Protein AF-A0A8T5Y5E4-F1 (afdb_monomer_lite)

pLDDT: mean 84.58, std 13.18, range [39.91, 96.56]

Structure (mmCIF, N/CA/C/O backbone):
data_AF-A0A8T5Y5E4-F1
#
_entry.id   AF-A0A8T5Y5E4-F1
#
loop_
_atom_site.group_PDB
_atom_site.id
_atom_site.type_symbol
_atom_site.label_atom_id
_atom_site.label_alt_id
_atom_site.label_comp_id
_atom_site.label_asym_id
_atom_site.label_entity_id
_atom_site.label_seq_id
_atom_site.pdbx_PDB_ins_code
_atom_site.Cartn_x
_atom_site.Cartn_y
_atom_site.Cartn_z
_atom_site.occupancy
_atom_site.B_iso_or_equiv
_atom_site.auth_seq_id
_atom_site.auth_comp_id
_atom_site.auth_asym_id
_atom_site.auth_atom_id
_atom_site.pdbx_PDB_model_num
ATOM 1 N N . MET A 1 1 ? -34.741 17.606 30.969 1.00 39.91 1 MET A N 1
ATOM 2 C CA . MET A 1 1 ? -34.460 16.901 29.704 1.00 39.91 1 MET A CA 1
ATOM 3 C C . MET A 1 1 ? -32.983 17.088 29.435 1.00 39.91 1 MET A C 1
ATOM 5 O O . MET A 1 1 ? -32.595 18.115 28.894 1.00 39.91 1 MET A O 1
ATOM 9 N N . GLU A 1 2 ? -32.167 16.176 29.959 1.00 41.59 2 GLU A N 1
ATOM 10 C CA . GLU A 1 2 ? -30.738 16.120 29.655 1.00 41.59 2 GLU A CA 1
ATOM 11 C C . GLU A 1 2 ? -30.591 15.776 28.176 1.00 41.59 2 GLU A C 1
ATOM 13 O O . GLU A 1 2 ? -31.093 14.752 27.713 1.00 41.59 2 GLU A O 1
ATOM 18 N N . GLN A 1 3 ? -29.981 16.687 27.422 1.00 45.44 3 GLN A N 1
ATOM 19 C CA . GLN A 1 3 ? -29.565 16.404 26.060 1.00 45.44 3 GLN A CA 1
ATOM 20 C C . GLN A 1 3 ? -28.438 15.383 26.164 1.00 45.44 3 GLN A C 1
ATOM 22 O O . GLN A 1 3 ? -27.351 15.686 26.654 1.00 45.44 3 GLN A O 1
ATOM 27 N N . MET A 1 4 ? -28.745 14.150 25.774 1.00 41.50 4 MET A N 1
ATOM 28 C CA . MET A 1 4 ? -27.759 13.101 25.607 1.00 41.50 4 MET A CA 1
ATOM 29 C C . MET A 1 4 ? -26.872 13.538 24.444 1.00 41.50 4 MET A C 1
ATOM 31 O O . MET A 1 4 ? -27.268 13.465 23.285 1.00 41.50 4 MET A O 1
ATOM 35 N N . ASN A 1 5 ? -25.718 14.100 24.789 1.00 52.12 5 ASN A N 1
ATOM 36 C CA . ASN A 1 5 ? -24.675 14.498 23.861 1.00 52.12 5 ASN A CA 1
ATOM 37 C C . ASN A 1 5 ? -24.076 13.204 23.289 1.00 52.12 5 ASN A C 1
ATOM 39 O O . ASN A 1 5 ? -23.087 12.683 23.800 1.00 52.12 5 ASN A O 1
ATOM 43 N N . CYS A 1 6 ? -24.761 12.593 22.323 1.00 51.09 6 CYS A N 1
ATOM 44 C CA . CYS A 1 6 ? -24.244 11.433 21.616 1.00 51.09 6 CYS A CA 1
ATOM 45 C C . CYS A 1 6 ? -23.071 11.911 20.760 1.00 51.09 6 CYS A C 1
ATOM 47 O O . CYS A 1 6 ? -23.257 12.692 19.836 1.00 51.09 6 CYS A O 1
ATOM 49 N N . CYS A 1 7 ? -21.879 11.471 21.159 1.00 59.97 7 CYS A N 1
ATOM 50 C CA . CYS A 1 7 ? -20.565 11.767 20.609 1.00 59.97 7 CYS A CA 1
ATOM 51 C C . CYS A 1 7 ? -20.565 12.033 19.096 1.00 59.97 7 CYS A C 1
ATOM 53 O O . CYS A 1 7 ? -20.606 11.088 18.307 1.00 59.97 7 CYS A O 1
ATOM 55 N N . GLU A 1 8 ? -20.447 13.299 18.691 1.00 56.84 8 GLU A N 1
ATOM 56 C CA . GLU A 1 8 ? -19.968 13.596 17.343 1.00 56.84 8 GLU A CA 1
ATOM 57 C C . GLU A 1 8 ? -18.550 13.016 17.209 1.00 56.84 8 GLU A C 1
ATOM 59 O O . GLU A 1 8 ? -17.729 13.209 18.115 1.00 56.84 8 GLU A O 1
ATOM 64 N N . PRO A 1 9 ? -18.239 12.276 16.131 1.00 59.03 9 PRO A N 1
ATOM 65 C CA . PRO A 1 9 ? -16.888 11.793 15.907 1.00 59.03 9 PRO A CA 1
ATOM 66 C C . PRO A 1 9 ? -15.955 12.997 15.732 1.00 59.03 9 PRO A C 1
ATOM 68 O O . PRO A 1 9 ? -16.002 13.707 14.729 1.00 59.03 9 PRO A O 1
ATOM 71 N N . THR A 1 10 ? -15.105 13.247 16.728 1.00 64.50 10 THR A N 1
ATOM 72 C CA . THR A 1 10 ? -14.043 14.252 16.635 1.00 64.50 10 THR A CA 1
ATOM 73 C C . THR A 1 10 ? -13.092 13.887 15.499 1.00 64.50 10 THR A C 1
ATOM 75 O O . THR A 1 10 ? -12.705 12.718 15.403 1.00 64.50 10 THR A O 1
ATOM 78 N N . PRO A 1 11 ? -12.672 14.850 14.661 1.00 70.81 11 PRO A N 1
ATOM 79 C CA . PRO A 1 11 ? -11.731 14.555 13.599 1.00 70.81 11 PRO A CA 1
ATOM 80 C C . PRO A 1 11 ? -10.399 14.158 14.218 1.00 70.81 11 PRO A C 1
ATOM 82 O O . PRO A 1 11 ? -9.895 14.831 15.121 1.00 70.81 11 PRO A O 1
ATOM 85 N N . PHE A 1 12 ? -9.808 13.089 13.709 1.00 81.00 12 PHE A N 1
ATOM 86 C CA . PHE A 1 12 ? -8.446 12.725 14.056 1.00 81.00 12 PHE A CA 1
ATOM 87 C C . PHE A 1 12 ? -7.747 12.097 12.862 1.00 81.00 12 PHE A C 1
ATOM 89 O O . PHE A 1 12 ? -8.378 11.555 11.952 1.00 81.00 12 PHE A O 1
ATOM 96 N N . ILE A 1 13 ? -6.422 12.201 12.889 1.00 85.25 13 ILE A N 1
ATOM 97 C CA . ILE A 1 13 ? -5.526 11.611 11.907 1.00 85.25 13 ILE A CA 1
ATOM 98 C C . ILE A 1 13 ? -4.535 10.747 12.675 1.00 85.25 13 ILE A C 1
ATOM 100 O O . ILE A 1 13 ? -3.875 11.227 13.597 1.00 85.25 13 ILE A O 1
ATOM 104 N N . THR A 1 14 ? -4.416 9.487 12.277 1.00 88.38 14 THR A N 1
ATOM 105 C CA . THR A 1 14 ? -3.448 8.541 12.828 1.00 88.38 14 THR A CA 1
ATOM 106 C C . THR A 1 14 ? -2.513 8.097 11.719 1.00 88.38 14 THR A C 1
ATOM 108 O O . THR A 1 14 ? -2.953 7.681 10.650 1.00 88.38 14 THR A O 1
ATOM 111 N N . THR A 1 15 ? -1.211 8.168 11.972 1.00 89.56 15 THR A N 1
ATOM 112 C CA . THR A 1 15 ? -0.183 7.719 11.031 1.00 89.56 15 THR A CA 1
ATOM 113 C C . THR A 1 15 ? 0.538 6.507 11.588 1.00 89.56 15 THR A C 1
ATOM 115 O O . THR A 1 15 ? 1.011 6.550 12.722 1.00 89.56 15 THR A O 1
ATOM 118 N N . ASN A 1 16 ? 0.684 5.460 10.786 1.00 91.94 16 ASN A N 1
ATOM 119 C CA . ASN A 1 16 ? 1.404 4.251 11.159 1.00 91.94 16 ASN A CA 1
ATOM 120 C C . ASN A 1 16 ? 2.462 3.932 10.106 1.00 91.94 16 ASN A C 1
ATOM 122 O O . ASN A 1 16 ? 2.204 4.018 8.905 1.00 91.94 16 ASN A O 1
ATOM 126 N N . VAL A 1 17 ? 3.652 3.545 10.555 1.00 93.38 17 VAL A N 1
ATOM 127 C CA . VAL A 1 17 ? 4.762 3.187 9.667 1.00 93.38 17 VAL A CA 1
ATOM 128 C C . VAL A 1 17 ? 4.461 1.870 8.944 1.00 93.38 17 VAL A C 1
ATOM 130 O O . VAL A 1 17 ? 3.924 0.931 9.532 1.00 93.38 17 VAL A O 1
ATOM 133 N N . LEU A 1 18 ? 4.824 1.813 7.663 1.00 93.81 18 LEU A N 1
ATOM 134 C CA . LEU A 1 18 ? 4.952 0.586 6.888 1.00 93.81 18 LEU A CA 1
ATOM 135 C C . LEU A 1 18 ? 6.442 0.283 6.725 1.00 93.81 18 LEU A C 1
ATOM 137 O O . LEU A 1 18 ? 7.212 1.100 6.211 1.00 93.81 18 LEU A O 1
ATOM 141 N N . GLU A 1 19 ? 6.842 -0.894 7.173 1.00 94.94 19 GLU A N 1
ATOM 142 C CA . GLU A 1 19 ? 8.228 -1.331 7.175 1.00 94.94 19 GLU A CA 1
ATOM 143 C C . GLU A 1 19 ? 8.573 -2.069 5.876 1.00 94.94 19 GLU A C 1
ATOM 145 O O . GLU A 1 19 ? 7.746 -2.841 5.372 1.00 94.94 19 GLU A O 1
ATOM 150 N N . PRO A 1 20 ? 9.788 -1.869 5.334 1.00 94.62 20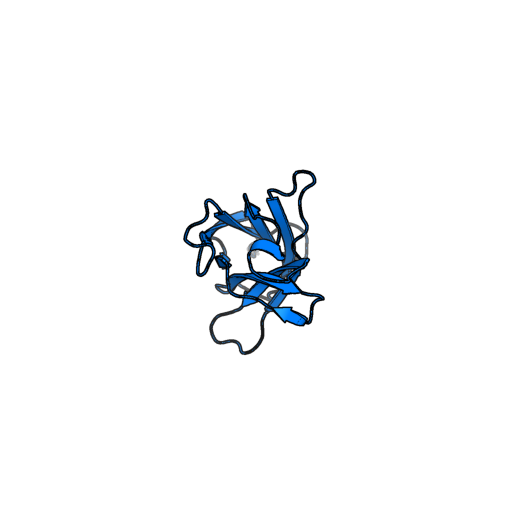 PRO A N 1
ATOM 151 C CA . PRO A 1 20 ? 10.277 -2.630 4.195 1.00 94.62 20 PRO A CA 1
ATOM 152 C C . PRO A 1 20 ? 10.461 -4.102 4.556 1.00 94.62 20 PRO A C 1
ATOM 154 O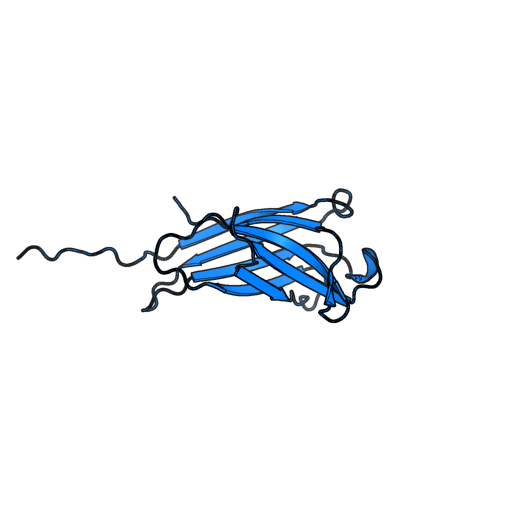 O . PRO A 1 20 ? 11.063 -4.445 5.574 1.00 94.62 20 PRO A O 1
ATOM 157 N N . VAL A 1 21 ? 9.979 -4.991 3.691 1.00 95.06 21 VAL A N 1
ATOM 158 C CA . VAL A 1 21 ? 10.049 -6.442 3.894 1.00 95.06 21 VAL A CA 1
ATOM 159 C C . VAL A 1 21 ? 10.394 -7.191 2.615 1.00 95.06 21 VAL A C 1
ATOM 161 O O . VAL A 1 21 ? 10.428 -6.631 1.519 1.00 95.06 21 VAL A O 1
ATOM 164 N N . GLY A 1 22 ? 10.706 -8.480 2.765 1.00 92.62 22 GLY A N 1
ATOM 165 C CA . GLY A 1 22 ? 11.022 -9.358 1.643 1.00 92.62 22 GLY A CA 1
ATOM 166 C C . GLY A 1 22 ? 12.185 -8.809 0.804 1.00 92.62 22 GLY A C 1
ATOM 167 O O . GLY A 1 22 ? 13.217 -8.445 1.379 1.00 92.62 22 GLY A O 1
ATOM 168 N N . PRO A 1 23 ? 12.049 -8.727 -0.534 1.00 92.06 23 PRO A N 1
ATOM 169 C CA . PRO A 1 23 ? 13.125 -8.248 -1.403 1.00 92.06 23 PRO A CA 1
ATOM 170 C C . PRO A 1 23 ? 13.451 -6.762 -1.202 1.00 92.06 23 PRO A C 1
ATOM 172 O O . PRO A 1 23 ? 14.533 -6.328 -1.582 1.00 92.06 23 PRO A O 1
ATOM 175 N N . ALA A 1 24 ? 12.559 -5.985 -0.583 1.00 91.19 24 ALA A N 1
ATOM 176 C CA . ALA A 1 24 ? 12.790 -4.572 -0.317 1.00 91.19 24 ALA A CA 1
ATOM 177 C C . ALA A 1 24 ? 13.475 -4.292 1.031 1.00 91.19 24 ALA A C 1
ATOM 179 O O . ALA A 1 24 ? 13.849 -3.155 1.293 1.00 91.19 24 ALA A O 1
ATOM 180 N N . SER A 1 25 ? 13.701 -5.313 1.866 1.00 90.69 25 SER A N 1
ATOM 181 C CA . SER A 1 25 ? 14.346 -5.172 3.188 1.00 90.69 25 SER A CA 1
ATOM 182 C C . SER A 1 25 ? 15.762 -4.577 3.152 1.00 90.69 25 SER A C 1
ATOM 184 O O . SER A 1 25 ? 16.245 -4.076 4.163 1.00 90.69 25 SER A O 1
ATOM 186 N N . GLN A 1 26 ? 16.435 -4.639 2.000 1.00 87.81 26 GLN A N 1
ATOM 187 C CA . GLN A 1 26 ? 17.779 -4.090 1.791 1.00 87.81 26 GLN A CA 1
ATOM 188 C C . GLN A 1 26 ? 17.770 -2.710 1.117 1.00 87.81 26 GLN A C 1
ATOM 190 O O . GLN A 1 26 ? 18.831 -2.119 0.921 1.00 87.81 26 GLN A O 1
ATOM 195 N N . LEU A 1 27 ? 16.596 -2.209 0.731 1.00 86.88 27 LEU A N 1
ATOM 196 C CA . LEU A 1 27 ? 16.440 -0.926 0.061 1.00 86.88 27 LEU A CA 1
ATOM 197 C C . LEU A 1 27 ? 16.149 0.181 1.077 1.00 86.88 27 LEU A C 1
ATOM 199 O O . LEU A 1 27 ? 15.547 -0.048 2.124 1.00 86.88 27 LEU A O 1
ATOM 203 N N . PHE A 1 28 ? 16.524 1.413 0.735 1.00 86.81 28 PHE A N 1
ATOM 204 C CA . PHE A 1 28 ? 16.192 2.606 1.516 1.00 86.81 28 PHE A CA 1
ATOM 205 C C . PHE A 1 28 ? 14.786 3.122 1.178 1.00 86.81 28 PHE A C 1
ATOM 207 O O . PHE A 1 28 ? 14.623 4.264 0.745 1.00 86.81 28 PHE A O 1
ATOM 214 N N . ILE A 1 29 ? 13.779 2.268 1.369 1.00 88.50 29 ILE A N 1
ATOM 215 C CA . ILE A 1 29 ? 12.367 2.610 1.173 1.00 88.50 29 ILE A CA 1
ATOM 216 C C . ILE A 1 29 ? 11.631 2.661 2.509 1.00 88.50 29 ILE A C 1
ATOM 218 O O . ILE A 1 29 ? 12.012 2.004 3.478 1.00 88.50 29 ILE A O 1
ATOM 222 N N . SER A 1 30 ? 10.546 3.423 2.558 1.00 87.06 30 SER A N 1
ATOM 223 C CA . SER A 1 30 ? 9.656 3.471 3.717 1.00 87.06 30 SER A CA 1
ATOM 224 C C . SER A 1 30 ? 8.222 3.652 3.249 1.00 87.06 30 SER A C 1
ATOM 226 O O . SER A 1 30 ? 7.989 4.150 2.152 1.00 87.06 30 SER A O 1
ATOM 228 N N . GLY A 1 31 ? 7.248 3.265 4.062 1.00 84.31 31 GLY A N 1
ATOM 229 C CA . GLY A 1 31 ? 5.867 3.637 3.819 1.00 84.31 31 GLY A CA 1
ATOM 230 C C . GLY A 1 31 ? 5.199 4.171 5.070 1.00 84.31 31 GLY A C 1
ATOM 231 O O . GLY A 1 31 ? 5.668 3.999 6.193 1.00 84.31 31 GLY A O 1
ATOM 232 N N . VAL A 1 32 ? 4.079 4.837 4.857 1.00 87.12 32 VAL A N 1
ATOM 233 C CA . VAL A 1 32 ? 3.213 5.370 5.894 1.00 87.12 32 VAL A CA 1
ATOM 234 C C . VAL A 1 32 ? 1.785 5.057 5.488 1.00 87.12 32 VAL A C 1
ATOM 236 O O . VAL A 1 32 ? 1.378 5.293 4.352 1.00 87.12 32 VAL A O 1
ATOM 239 N N . SER A 1 33 ? 1.014 4.535 6.430 1.00 83.12 33 SER A N 1
ATOM 240 C CA . SER A 1 33 ? -0.434 4.531 6.333 1.00 83.12 33 SER A CA 1
ATOM 241 C C . SER A 1 33 ? -1.010 5.652 7.178 1.00 83.12 33 SER A C 1
ATOM 243 O O . SER A 1 33 ? -0.558 5.915 8.290 1.00 83.12 33 SER A O 1
ATOM 245 N N . ILE A 1 34 ? -1.995 6.336 6.621 1.00 84.25 34 ILE A N 1
ATOM 246 C CA . ILE A 1 34 ? -2.671 7.476 7.216 1.00 84.25 34 ILE A CA 1
ATOM 247 C C . ILE A 1 34 ? -4.142 7.101 7.293 1.00 84.25 34 ILE A C 1
ATOM 249 O O . ILE A 1 34 ? -4.769 6.829 6.271 1.00 84.25 34 ILE A O 1
ATOM 253 N N . PHE A 1 35 ? -4.677 7.079 8.503 1.00 82.94 35 PHE A N 1
ATOM 254 C CA . PHE A 1 35 ? -6.096 6.924 8.764 1.00 82.94 35 PHE A CA 1
ATOM 255 C C . PHE A 1 35 ? -6.677 8.256 9.215 1.00 82.94 35 PHE A C 1
ATOM 257 O O . PHE A 1 35 ? -6.089 8.932 10.057 1.00 82.94 35 PHE A O 1
ATOM 264 N N . GLU A 1 36 ? -7.830 8.623 8.674 1.00 83.62 36 GLU A N 1
ATOM 265 C CA . GLU A 1 36 ? -8.507 9.876 8.983 1.00 83.62 36 GLU A CA 1
ATOM 266 C C . GLU A 1 36 ? -10.011 9.663 9.117 1.00 83.62 36 GLU A C 1
ATOM 268 O O . GLU A 1 36 ? -10.632 9.035 8.257 1.00 83.62 36 GLU A O 1
ATOM 273 N N . ILE A 1 37 ? -10.600 10.252 10.159 1.00 79.50 37 ILE A N 1
ATOM 274 C CA . ILE A 1 37 ? -12.051 10.419 10.281 1.00 79.50 37 ILE A CA 1
ATOM 275 C C . ILE A 1 37 ? -12.384 11.901 10.137 1.00 79.50 37 ILE A C 1
ATOM 277 O O . ILE A 1 37 ? -11.791 12.752 10.800 1.00 79.50 37 ILE A O 1
ATOM 281 N N . THR A 1 38 ? -13.343 12.205 9.265 1.00 70.62 38 THR A N 1
ATOM 282 C CA . THR A 1 38 ? -13.806 13.578 9.011 1.00 70.62 38 THR A CA 1
ATOM 283 C C . THR A 1 38 ? -15.108 13.890 9.752 1.00 70.62 38 THR A C 1
ATOM 285 O O . THR A 1 38 ? -15.895 12.992 10.042 1.00 70.62 38 THR A O 1
ATOM 288 N N . ILE A 1 39 ? -15.357 15.180 9.998 1.00 66.62 39 ILE A N 1
ATOM 289 C CA . ILE A 1 39 ? -16.573 15.707 10.654 1.00 66.62 39 ILE A CA 1
ATOM 290 C C . ILE A 1 39 ? -17.798 15.815 9.731 1.00 66.62 39 ILE A C 1
ATOM 292 O O . ILE A 1 39 ? -18.789 16.442 10.095 1.00 66.62 39 ILE A O 1
ATOM 296 N N . PHE A 1 40 ? -17.730 15.299 8.504 1.00 64.31 40 PHE A N 1
ATOM 297 C CA . PHE A 1 40 ? -18.891 15.324 7.615 1.00 64.31 40 PHE A CA 1
ATOM 298 C C . PHE A 1 40 ? -19.953 14.334 8.108 1.00 64.31 40 PHE A C 1
ATOM 300 O O . PHE A 1 40 ? -19.604 13.305 8.669 1.00 64.31 40 PHE A O 1
ATOM 307 N N . GLU A 1 41 ? -21.240 14.621 7.898 1.00 70.75 41 GLU A N 1
ATOM 308 C CA . GLU A 1 41 ? -22.322 13.656 8.135 1.00 70.75 41 GLU A CA 1
ATOM 309 C C . GLU A 1 41 ? -22.728 12.982 6.808 1.00 70.75 41 GLU A C 1
ATOM 311 O O . GLU A 1 41 ? -23.149 13.687 5.883 1.00 70.75 41 GLU A O 1
ATOM 316 N N . PRO A 1 42 ? -22.642 11.639 6.682 1.00 71.06 42 PRO A N 1
ATOM 317 C CA . PRO A 1 42 ? -22.084 10.687 7.650 1.00 71.06 42 PRO A CA 1
ATOM 318 C C . PRO A 1 42 ? -20.543 10.755 7.718 1.00 71.06 42 PRO A C 1
ATOM 320 O O . PRO A 1 42 ? -19.912 11.100 6.713 1.00 71.06 42 PRO A O 1
ATOM 323 N N . PRO A 1 43 ? -19.928 10.393 8.864 1.00 71.44 43 PRO A N 1
ATOM 324 C CA . PRO A 1 43 ? -18.478 10.459 9.041 1.00 71.44 43 PRO A CA 1
ATOM 325 C C . PRO A 1 43 ? -17.766 9.608 7.995 1.00 71.44 43 PRO A C 1
ATOM 327 O O . PRO A 1 43 ? -17.990 8.399 7.900 1.00 71.44 43 PRO A O 1
ATOM 330 N N . LEU A 1 44 ? -16.893 10.243 7.209 1.00 80.31 44 LEU A N 1
ATOM 331 C CA . LEU A 1 44 ? -16.069 9.545 6.225 1.00 80.31 44 LEU A CA 1
ATOM 332 C C . LEU A 1 44 ? -14.779 9.074 6.882 1.00 80.31 44 LEU A C 1
ATOM 334 O O . LEU A 1 44 ? -14.070 9.880 7.491 1.00 80.31 44 LEU A O 1
ATOM 338 N N . GLN A 1 45 ? -14.476 7.789 6.704 1.00 85.06 45 GLN A N 1
ATOM 339 C CA . GLN A 1 45 ? -13.228 7.173 7.134 1.00 85.06 45 GLN A CA 1
ATOM 340 C C . GLN A 1 45 ? -12.347 6.969 5.904 1.00 85.06 45 GLN A C 1
ATOM 342 O O . GLN A 1 45 ? -12.713 6.251 4.972 1.00 85.06 45 GLN A O 1
ATOM 347 N N . ARG A 1 46 ? -11.198 7.635 5.876 1.00 88.38 46 ARG A N 1
ATOM 348 C CA . ARG A 1 46 ? -10.258 7.608 4.758 1.00 88.38 46 ARG A CA 1
ATOM 349 C C . ARG A 1 46 ? -8.984 6.896 5.176 1.00 88.38 46 ARG A C 1
ATOM 351 O O . ARG A 1 46 ? -8.403 7.214 6.210 1.00 88.38 46 ARG A O 1
ATOM 358 N N . VAL A 1 47 ? -8.531 5.978 4.331 1.00 90.44 47 VAL A N 1
ATOM 359 C CA . VAL A 1 47 ? -7.191 5.399 4.416 1.00 90.44 47 VAL A CA 1
ATOM 360 C C . VAL A 1 47 ? -6.386 5.889 3.230 1.00 90.44 47 VAL A C 1
ATOM 362 O O . VAL A 1 47 ? -6.809 5.738 2.088 1.00 90.44 47 VAL A O 1
ATOM 365 N N . THR A 1 48 ? -5.217 6.449 3.506 1.00 92.56 48 THR A N 1
ATOM 366 C CA . THR A 1 48 ? -4.219 6.809 2.503 1.00 92.56 48 THR A CA 1
ATOM 367 C C . THR A 1 48 ? -2.948 6.037 2.792 1.00 92.56 48 THR A C 1
ATOM 369 O O . THR A 1 48 ? -2.458 6.031 3.919 1.00 92.56 48 THR A O 1
ATOM 372 N N . LEU A 1 49 ? -2.401 5.390 1.775 1.00 94.25 49 LEU A N 1
ATOM 373 C CA . LEU A 1 49 ? -1.113 4.721 1.841 1.00 94.25 49 LEU A CA 1
ATOM 374 C C . LEU A 1 49 ? -0.131 5.510 0.991 1.00 94.25 49 LEU A C 1
ATOM 376 O O . LEU A 1 49 ? -0.427 5.846 -0.154 1.00 94.25 49 LEU A O 1
ATOM 380 N N . VAL A 1 50 ? 1.021 5.812 1.574 1.00 93.62 50 VAL A N 1
ATOM 381 C CA . VAL A 1 50 ? 2.116 6.526 0.927 1.00 93.62 50 VAL A CA 1
ATOM 382 C C . VAL A 1 50 ? 3.359 5.671 1.056 1.00 93.62 50 VAL A C 1
ATOM 384 O O . VAL A 1 50 ? 3.696 5.219 2.146 1.00 93.62 50 VAL A O 1
ATOM 387 N N . ALA A 1 51 ? 4.058 5.462 -0.043 1.00 93.19 51 ALA A N 1
ATOM 388 C CA . ALA A 1 51 ? 5.330 4.775 -0.074 1.00 93.19 51 ALA A CA 1
ATOM 389 C C . ALA A 1 51 ? 6.384 5.686 -0.694 1.00 93.19 51 ALA A C 1
ATOM 391 O O . ALA A 1 51 ? 6.142 6.343 -1.700 1.00 93.19 51 ALA A O 1
ATOM 392 N N . ILE A 1 52 ? 7.530 5.768 -0.034 1.00 92.50 52 ILE A N 1
ATOM 393 C CA . ILE A 1 52 ? 8.567 6.772 -0.236 1.00 92.50 52 ILE A CA 1
ATOM 394 C C . ILE A 1 52 ? 9.839 6.065 -0.689 1.00 92.50 52 ILE A C 1
ATOM 396 O O . ILE A 1 52 ? 10.223 5.032 -0.131 1.00 92.50 52 ILE A O 1
ATOM 400 N N . ASN A 1 53 ? 10.500 6.671 -1.670 1.00 91.75 53 ASN A N 1
ATOM 401 C CA . ASN A 1 53 ? 11.656 6.154 -2.392 1.00 91.75 53 ASN A CA 1
ATOM 402 C C . ASN A 1 53 ? 11.403 4.786 -3.038 1.00 91.75 53 ASN A C 1
ATOM 404 O O . ASN A 1 53 ? 12.331 3.987 -3.156 1.00 91.75 53 ASN A O 1
ATOM 408 N N . LEU A 1 54 ? 10.163 4.488 -3.434 1.00 91.06 54 LEU A N 1
ATOM 409 C CA . LEU A 1 54 ? 9.898 3.260 -4.178 1.00 91.06 54 LEU A CA 1
ATOM 410 C C . LEU A 1 54 ? 10.592 3.346 -5.544 1.00 91.06 54 LEU A C 1
ATOM 412 O O . LEU A 1 54 ? 10.381 4.330 -6.249 1.00 91.06 54 LEU A O 1
ATOM 416 N N . PRO A 1 55 ? 11.409 2.348 -5.923 1.00 91.12 55 PRO A N 1
ATOM 417 C CA . PRO A 1 55 ? 11.941 2.275 -7.276 1.00 91.12 55 PRO A CA 1
ATOM 418 C C . PRO A 1 55 ? 10.820 1.927 -8.263 1.00 91.12 55 PRO A C 1
ATOM 420 O O . PRO A 1 55 ? 9.701 1.597 -7.856 1.00 91.12 55 PRO A O 1
ATOM 423 N N . ASP A 1 56 ? 11.136 1.910 -9.554 1.00 91.56 56 ASP A N 1
ATOM 424 C CA . ASP A 1 56 ? 10.212 1.401 -10.564 1.00 91.56 56 ASP A CA 1
ATOM 425 C C . ASP A 1 56 ? 9.769 -0.043 -10.246 1.00 91.56 56 ASP A C 1
ATOM 427 O O . ASP A 1 56 ? 10.590 -0.855 -9.794 1.00 91.56 56 ASP A O 1
ATOM 431 N N . PRO A 1 57 ? 8.483 -0.399 -10.464 1.00 92.56 57 PRO A N 1
ATOM 432 C CA . PRO A 1 57 ? 7.960 -1.741 -10.187 1.00 92.56 57 PRO A CA 1
ATOM 433 C C . PRO A 1 57 ? 8.755 -2.870 -10.852 1.00 92.56 57 PRO A C 1
ATOM 435 O O . PRO A 1 57 ? 8.835 -3.979 -10.308 1.00 92.56 57 PRO A O 1
ATOM 438 N N . ASP A 1 58 ? 9.377 -2.583 -11.998 1.00 93.12 58 ASP A N 1
ATOM 439 C CA . ASP A 1 58 ? 10.169 -3.539 -12.765 1.00 93.12 58 ASP A CA 1
ATOM 440 C C . ASP A 1 58 ? 11.436 -4.030 -12.023 1.00 93.12 58 ASP A C 1
ATOM 442 O O . ASP A 1 58 ? 11.953 -5.124 -12.277 1.00 93.12 58 ASP A O 1
ATOM 446 N N . THR A 1 59 ? 11.878 -3.276 -11.010 1.00 92.25 59 THR A N 1
ATOM 447 C CA . THR A 1 59 ? 12.979 -3.631 -10.104 1.00 92.25 59 THR A CA 1
ATOM 448 C C . THR A 1 59 ? 12.701 -4.938 -9.359 1.00 92.25 59 THR A C 1
ATOM 450 O O . THR A 1 59 ? 13.624 -5.679 -9.012 1.00 92.25 59 THR A O 1
ATOM 453 N N . PHE A 1 60 ? 11.426 -5.258 -9.121 1.00 92.19 60 PHE A N 1
ATOM 454 C CA . PHE A 1 60 ? 11.012 -6.447 -8.375 1.00 92.19 60 PHE A CA 1
ATOM 455 C C . PHE A 1 60 ? 10.603 -7.629 -9.266 1.00 92.19 60 PHE A C 1
ATOM 457 O O . PHE A 1 60 ? 10.204 -8.678 -8.753 1.00 92.19 60 PHE A O 1
ATOM 464 N N . GLY A 1 61 ? 10.697 -7.492 -10.588 1.00 91.81 61 GLY A N 1
ATOM 465 C CA . GLY A 1 61 ? 10.227 -8.470 -11.570 1.00 91.81 61 GLY A CA 1
ATOM 466 C C . GLY A 1 61 ? 9.521 -7.773 -12.732 1.00 91.81 61 GLY A C 1
ATOM 467 O O . GLY A 1 61 ? 9.530 -6.562 -12.793 1.00 91.81 61 GLY A O 1
ATOM 468 N N . PRO A 1 62 ? 8.879 -8.483 -13.669 1.00 94.50 62 PRO A N 1
ATOM 469 C CA . PRO A 1 62 ? 8.196 -7.847 -14.797 1.00 94.50 62 PRO A CA 1
ATOM 470 C C . PRO A 1 62 ? 6.849 -7.255 -14.348 1.00 94.50 62 PRO A C 1
ATOM 472 O O . PRO A 1 62 ? 5.802 -7.793 -14.695 1.00 94.50 62 PRO A O 1
ATOM 475 N N . PHE A 1 63 ? 6.876 -6.218 -13.516 1.00 96.19 63 PHE A N 1
ATOM 476 C CA . PHE A 1 63 ? 5.710 -5.524 -12.969 1.00 96.19 63 PHE A CA 1
ATOM 477 C C . PHE A 1 63 ? 5.631 -4.100 -13.525 1.00 96.19 63 PHE A C 1
ATOM 479 O O . PHE A 1 63 ? 6.648 -3.543 -13.927 1.00 96.19 63 PHE A O 1
ATOM 486 N N . ASP A 1 64 ? 4.427 -3.531 -13.565 1.00 93.94 64 ASP A N 1
ATOM 487 C CA . ASP A 1 64 ? 4.150 -2.215 -14.159 1.00 93.94 64 ASP A CA 1
ATOM 488 C C . ASP A 1 64 ? 3.535 -1.210 -13.177 1.00 93.94 64 ASP A C 1
ATOM 490 O O . ASP A 1 64 ? 3.504 -0.016 -13.464 1.00 93.94 64 ASP A O 1
ATOM 494 N N . GLN A 1 65 ? 3.082 -1.663 -12.007 1.00 94.38 65 GLN A N 1
ATOM 495 C CA . GLN A 1 65 ? 2.487 -0.797 -10.993 1.00 94.38 65 GLN A CA 1
ATOM 496 C C . GLN A 1 65 ? 2.665 -1.353 -9.579 1.00 94.38 65 GLN A C 1
ATOM 498 O O . GLN A 1 65 ? 3.080 -2.499 -9.387 1.00 94.38 65 GLN A O 1
ATOM 503 N N . TYR A 1 66 ? 2.289 -0.557 -8.580 1.00 95.69 66 TYR A N 1
ATOM 504 C CA . TYR A 1 66 ? 2.130 -1.015 -7.204 1.00 95.69 66 TYR A CA 1
ATOM 505 C C . TYR A 1 66 ? 0.657 -1.062 -6.816 1.00 95.69 66 TYR A C 1
ATOM 507 O O . TYR A 1 66 ? -0.125 -0.172 -7.146 1.00 95.69 66 TYR A O 1
ATOM 515 N N . VAL A 1 67 ? 0.296 -2.095 -6.063 1.00 96.25 67 VAL A N 1
ATOM 516 C CA . VAL A 1 67 ? -1.015 -2.243 -5.443 1.00 96.25 67 VAL A CA 1
ATOM 517 C C . VAL A 1 67 ? -0.837 -2.388 -3.944 1.00 96.25 67 VAL A C 1
ATOM 519 O O . VAL A 1 67 ? 0.077 -3.067 -3.465 1.00 96.25 67 VAL A O 1
ATOM 522 N N . ALA A 1 68 ? -1.718 -1.743 -3.199 1.00 95.75 68 ALA A N 1
ATOM 523 C CA . ALA A 1 68 ? -1.841 -1.939 -1.779 1.00 95.75 68 ALA A CA 1
ATOM 524 C C . ALA A 1 68 ? -3.099 -2.737 -1.451 1.00 95.75 68 ALA A C 1
ATOM 526 O O . ALA A 1 68 ? -4.166 -2.474 -1.994 1.00 95.75 68 ALA A O 1
ATOM 527 N N . THR A 1 69 ? -2.975 -3.693 -0.543 1.00 94.75 69 THR A N 1
ATOM 528 C CA . THR A 1 69 ? -4.081 -4.518 -0.065 1.00 94.75 69 THR A CA 1
ATOM 529 C C . THR A 1 69 ? -4.329 -4.209 1.404 1.00 94.75 69 THR A C 1
ATOM 531 O O . THR A 1 69 ? -3.387 -4.185 2.203 1.00 94.75 69 THR A O 1
ATOM 534 N N . LEU A 1 70 ? -5.594 -3.985 1.751 1.00 93.12 70 LEU A N 1
ATOM 535 C CA . LEU A 1 70 ? -6.057 -3.809 3.122 1.00 93.12 70 LEU A CA 1
ATOM 536 C C . LEU A 1 70 ? -6.773 -5.079 3.583 1.00 93.12 70 LEU A C 1
ATOM 538 O O . LEU A 1 70 ? -7.759 -5.489 2.978 1.00 93.12 70 LEU A O 1
ATOM 542 N N . GLU A 1 71 ? -6.294 -5.708 4.652 1.00 92.06 71 GLU A N 1
ATOM 543 C CA . GLU A 1 71 ? -6.796 -7.004 5.125 1.00 92.06 71 GLU A CA 1
ATOM 544 C C . GLU A 1 71 ? -7.133 -6.947 6.618 1.00 92.06 71 GLU A C 1
ATOM 546 O O . GLU A 1 71 ? -6.289 -6.583 7.438 1.00 92.06 71 GLU A O 1
ATOM 551 N N . ILE A 1 72 ? -8.348 -7.351 6.998 1.00 88.44 72 ILE A N 1
ATOM 552 C CA . ILE A 1 72 ? -8.696 -7.547 8.411 1.00 88.44 72 ILE A CA 1
ATOM 553 C C . ILE A 1 72 ? -8.183 -8.930 8.839 1.00 88.44 72 ILE A C 1
ATOM 555 O O . ILE A 1 72 ? -8.528 -9.929 8.202 1.00 88.44 72 ILE A O 1
ATOM 559 N N . PRO A 1 73 ? -7.364 -9.034 9.904 1.00 84.69 73 PRO A N 1
ATOM 560 C CA . PRO A 1 73 ? -6.881 -10.319 10.392 1.00 84.69 73 PRO A CA 1
ATOM 561 C C . PRO A 1 73 ? -8.029 -11.296 10.676 1.00 84.69 73 PRO A C 1
ATOM 563 O O . PRO A 1 73 ? -8.906 -11.015 11.488 1.00 84.69 73 PRO A O 1
ATOM 566 N N . GLY A 1 74 ? -7.986 -12.470 10.045 1.00 82.06 74 GLY A N 1
ATOM 567 C CA . GLY A 1 74 ? -8.997 -13.519 10.219 1.00 82.06 74 GLY A CA 1
ATOM 568 C C . GLY A 1 74 ? -10.151 -13.474 9.215 1.00 82.06 74 GLY A C 1
ATOM 569 O O . GLY A 1 74 ? -10.948 -14.411 9.198 1.00 82.06 74 GLY A O 1
ATOM 570 N N . GLU A 1 75 ? -10.222 -12.459 8.352 1.00 83.69 75 GLU A N 1
ATOM 571 C CA . GLU A 1 75 ? -11.152 -12.440 7.223 1.00 83.69 75 GLU A CA 1
ATOM 572 C C . GLU A 1 75 ? -10.542 -13.087 5.973 1.00 83.69 75 GLU A C 1
ATOM 574 O O . GLU A 1 75 ? -9.332 -13.063 5.753 1.00 83.69 75 GLU A O 1
ATOM 579 N N . SER A 1 76 ? -11.390 -13.718 5.157 1.00 69.75 76 SER A N 1
ATOM 580 C CA . SER A 1 76 ? -10.960 -14.518 4.002 1.00 69.75 76 SER A CA 1
ATOM 581 C C . SER A 1 76 ? -10.725 -13.711 2.723 1.00 69.75 76 SER A C 1
ATOM 583 O O . SER A 1 76 ? -10.210 -14.265 1.755 1.00 69.75 76 SER A O 1
ATOM 585 N N . ALA A 1 77 ? -11.133 -12.443 2.688 1.00 73.56 77 ALA A N 1
ATOM 586 C CA . ALA A 1 77 ? -10.985 -11.560 1.537 1.00 73.56 77 ALA A CA 1
ATOM 587 C C . ALA A 1 77 ? -10.396 -10.210 1.974 1.00 73.56 77 ALA A C 1
ATOM 589 O O . ALA A 1 77 ? -10.661 -9.769 3.099 1.00 73.56 77 ALA A O 1
ATOM 590 N N . PRO A 1 78 ? -9.607 -9.550 1.108 1.00 73.62 78 PRO A N 1
ATOM 591 C CA . PRO A 1 78 ? -9.174 -8.190 1.370 1.00 73.62 78 PRO A CA 1
ATOM 592 C C . PRO A 1 78 ? -10.389 -7.264 1.423 1.00 73.62 78 PRO A C 1
ATOM 594 O O . PRO A 1 78 ? -11.354 -7.448 0.682 1.00 73.62 78 PRO A O 1
ATOM 597 N N . GLN A 1 79 ? -10.325 -6.271 2.303 1.00 81.62 79 GLN A N 1
ATOM 598 C CA . GLN A 1 79 ? -11.346 -5.231 2.383 1.00 81.62 79 GLN A CA 1
ATOM 599 C C . GLN A 1 79 ? -11.302 -4.333 1.157 1.00 81.62 79 GLN A C 1
ATOM 601 O O . GLN A 1 79 ? -12.348 -3.943 0.660 1.00 81.62 79 GLN A O 1
ATOM 606 N N . GLU A 1 80 ? -10.095 -4.011 0.688 1.00 89.81 80 GLU A N 1
ATOM 607 C CA . GLU A 1 80 ? -9.897 -3.131 -0.455 1.00 89.81 80 GLU A CA 1
ATOM 608 C C . GLU A 1 80 ? -8.538 -3.385 -1.118 1.00 89.81 80 GLU A C 1
ATOM 610 O O . GLU A 1 80 ? -7.551 -3.718 -0.447 1.00 89.81 80 GLU A O 1
ATOM 615 N N . GLU A 1 81 ? -8.485 -3.167 -2.432 1.00 92.69 81 GLU A N 1
ATOM 616 C CA . GLU A 1 81 ? -7.251 -3.076 -3.208 1.00 92.69 81 GLU A CA 1
ATOM 617 C C . GLU A 1 81 ? -7.119 -1.677 -3.809 1.00 92.69 81 GLU A C 1
ATOM 619 O O . GLU A 1 81 ? -8.031 -1.159 -4.446 1.00 92.69 81 GLU A O 1
ATOM 624 N N . ILE A 1 82 ? -5.960 -1.058 -3.613 1.00 94.81 82 ILE A N 1
ATOM 625 C CA . ILE A 1 82 ? -5.707 0.331 -3.980 1.00 94.81 82 ILE A CA 1
ATOM 626 C C . ILE A 1 82 ? -4.511 0.355 -4.919 1.00 94.81 82 ILE A C 1
ATOM 628 O O . ILE A 1 82 ? -3.390 0.051 -4.511 1.00 94.81 82 ILE A O 1
ATOM 632 N N . VAL A 1 83 ? -4.723 0.743 -6.174 1.00 95.06 83 VAL A N 1
ATOM 633 C CA . VAL A 1 83 ? -3.607 1.024 -7.084 1.00 95.06 83 VAL A CA 1
ATOM 634 C C . VAL A 1 83 ? -2.902 2.287 -6.597 1.00 95.06 83 VAL A C 1
ATOM 636 O O . VAL A 1 83 ? -3.542 3.322 -6.400 1.00 95.06 83 VAL A O 1
ATOM 639 N N . LEU A 1 84 ? -1.590 2.198 -6.383 1.00 95.00 84 LEU A N 1
ATOM 640 C CA . LEU A 1 84 ? -0.781 3.361 -6.046 1.00 95.00 84 LEU A CA 1
ATOM 641 C C . LEU A 1 84 ? -0.349 4.050 -7.334 1.00 95.00 84 LEU A C 1
ATOM 643 O O . LEU A 1 84 ? 0.097 3.401 -8.279 1.00 95.00 84 LEU A O 1
ATOM 647 N N . LEU A 1 85 ? -0.459 5.371 -7.348 1.00 94.75 85 LEU A N 1
ATOM 648 C CA . LEU A 1 85 ? -0.022 6.201 -8.459 1.00 94.75 85 LEU A CA 1
ATOM 649 C C . LEU A 1 85 ? 1.281 6.910 -8.083 1.00 94.75 85 LEU A C 1
ATOM 651 O O . LEU A 1 85 ? 1.400 7.370 -6.939 1.00 94.75 85 LEU A O 1
ATOM 655 N N . PRO A 1 86 ? 2.242 7.013 -9.014 1.00 93.00 86 PRO A N 1
ATOM 656 C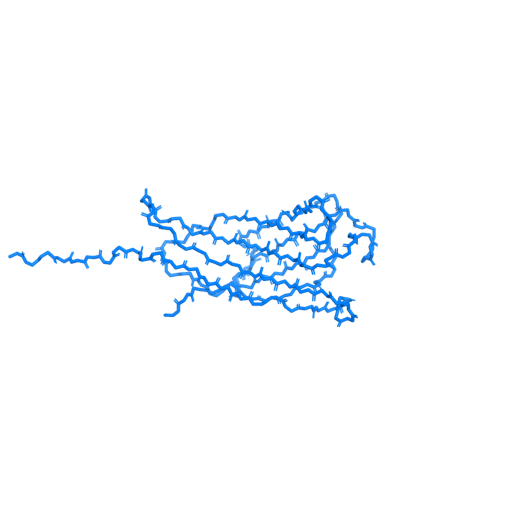 CA . PRO A 1 86 ? 3.467 7.748 -8.768 1.00 93.00 86 PRO A CA 1
ATOM 657 C C . PRO A 1 86 ? 3.170 9.245 -8.676 1.00 93.00 86 PRO A C 1
ATOM 659 O O . PRO A 1 86 ? 2.313 9.791 -9.378 1.00 93.00 86 PRO A O 1
ATOM 662 N N . THR A 1 87 ? 3.908 9.928 -7.816 1.00 87.38 87 THR A N 1
ATOM 663 C CA . THR A 1 87 ? 4.044 11.379 -7.858 1.00 87.38 87 THR A CA 1
ATOM 664 C C . THR A 1 87 ? 4.853 11.793 -9.093 1.00 87.38 87 THR A C 1
ATOM 666 O O . THR A 1 87 ? 5.541 10.968 -9.689 1.00 87.38 87 THR A O 1
ATOM 669 N N . PRO A 1 88 ? 4.812 13.073 -9.505 1.00 83.12 88 PRO A N 1
ATOM 670 C CA . PRO A 1 88 ? 5.549 13.536 -10.687 1.00 83.12 88 PRO A CA 1
ATOM 671 C C . PRO A 1 88 ? 7.076 13.354 -10.636 1.00 83.12 88 PRO A C 1
ATOM 673 O O . PRO A 1 88 ? 7.723 13.427 -11.673 1.00 83.12 88 PRO A O 1
ATOM 676 N N . ASP A 1 89 ? 7.655 13.185 -9.448 1.00 77.38 89 ASP A N 1
ATOM 677 C CA . ASP A 1 89 ? 9.073 12.877 -9.226 1.00 77.38 89 ASP A CA 1
ATOM 678 C C . ASP A 1 89 ? 9.355 11.365 -9.113 1.00 77.38 89 ASP A C 1
ATOM 680 O O . ASP A 1 89 ? 10.502 10.988 -8.886 1.00 77.38 89 ASP A O 1
ATOM 684 N N . GLU A 1 90 ? 8.324 10.521 -9.256 1.00 74.62 90 GLU A N 1
ATOM 685 C CA . GLU A 1 90 ? 8.322 9.044 -9.300 1.00 74.62 90 GLU A CA 1
ATOM 686 C C . GLU A 1 90 ? 8.922 8.325 -8.076 1.00 74.62 90 GLU A C 1
ATOM 688 O O . GLU A 1 90 ? 8.810 7.108 -7.941 1.00 74.62 90 GLU A O 1
ATOM 693 N N . ALA A 1 91 ? 9.474 9.073 -7.121 1.00 82.31 91 ALA A N 1
ATOM 694 C CA . ALA A 1 91 ? 10.024 8.556 -5.876 1.00 82.31 91 ALA A CA 1
ATOM 695 C C . ALA A 1 91 ? 8.947 8.271 -4.821 1.00 82.31 91 ALA A C 1
ATOM 697 O O . ALA A 1 91 ? 9.197 7.522 -3.877 1.00 82.31 91 ALA A O 1
ATOM 698 N N . VAL A 1 92 ? 7.759 8.866 -4.936 1.00 92.00 92 VAL A N 1
ATOM 699 C CA . VAL A 1 92 ? 6.653 8.644 -4.001 1.00 92.00 92 VAL A CA 1
ATOM 700 C C . VAL A 1 92 ? 5.482 8.019 -4.742 1.00 92.00 92 VAL A C 1
ATOM 702 O O . VAL A 1 92 ? 5.132 8.415 -5.844 1.00 92.00 92 VAL A O 1
ATOM 705 N N . TRP A 1 93 ? 4.854 7.026 -4.128 1.00 94.75 93 TRP A N 1
ATOM 706 C CA . TRP A 1 93 ? 3.667 6.372 -4.660 1.00 94.75 93 TRP A CA 1
ATOM 707 C C . TRP A 1 93 ? 2.569 6.433 -3.621 1.00 94.75 93 TRP A C 1
ATOM 709 O O . TRP A 1 93 ? 2.801 6.131 -2.448 1.00 94.75 93 TRP A O 1
ATOM 719 N N . ALA A 1 94 ? 1.373 6.834 -4.033 1.00 94.81 94 ALA A N 1
ATOM 720 C CA . ALA A 1 94 ? 0.273 7.017 -3.104 1.00 94.81 94 ALA A CA 1
ATOM 721 C C . ALA A 1 94 ? -1.060 6.547 -3.674 1.00 94.81 94 ALA A C 1
ATOM 723 O O . ALA A 1 94 ? -1.308 6.596 -4.877 1.00 94.81 94 ALA A O 1
ATOM 724 N N . GLY A 1 95 ? -1.931 6.116 -2.773 1.00 94.38 95 GLY A N 1
ATOM 725 C CA . GLY A 1 95 ? -3.296 5.725 -3.080 1.00 94.38 95 GLY A CA 1
ATOM 726 C C . GLY A 1 95 ? -4.178 5.906 -1.857 1.00 94.38 95 GLY A C 1
ATOM 727 O O . GLY A 1 95 ? -3.717 5.785 -0.719 1.00 94.38 95 GLY A O 1
ATOM 728 N N . SER A 1 96 ? -5.451 6.203 -2.093 1.00 93.38 96 SER A N 1
ATOM 729 C CA . SER A 1 96 ? -6.429 6.433 -1.034 1.00 93.38 96 SER A CA 1
ATOM 730 C C . SER A 1 96 ? -7.726 5.705 -1.329 1.00 93.38 96 SER A C 1
ATOM 732 O O . SER A 1 96 ? -8.136 5.598 -2.482 1.00 93.38 96 SER A O 1
ATOM 734 N N . THR A 1 97 ? -8.404 5.276 -0.272 1.00 91.69 97 THR A N 1
ATOM 735 C CA . THR A 1 97 ? -9.755 4.726 -0.342 1.00 91.69 97 THR A CA 1
ATOM 736 C C . THR A 1 97 ? -10.613 5.236 0.813 1.00 91.69 97 THR A C 1
ATOM 738 O O . THR A 1 97 ? -10.100 5.704 1.837 1.00 91.69 97 THR A O 1
ATOM 741 N N . LEU A 1 98 ? -11.928 5.153 0.635 1.00 88.75 98 LEU A N 1
ATOM 742 C CA . LEU A 1 98 ? -12.906 5.378 1.688 1.00 88.75 98 LEU A CA 1
ATOM 743 C C . LEU A 1 98 ? -13.372 4.023 2.197 1.00 88.75 98 LEU A C 1
ATOM 745 O O . LEU A 1 98 ? -13.870 3.210 1.425 1.00 88.75 98 LEU A O 1
ATOM 749 N N . LEU A 1 99 ? -13.233 3.801 3.498 1.00 83.69 99 LEU A N 1
ATOM 750 C CA . LEU A 1 99 ? -13.736 2.597 4.134 1.00 83.69 99 LEU A CA 1
ATOM 751 C C . LEU A 1 99 ? -15.043 2.906 4.856 1.00 83.69 99 LEU A C 1
ATOM 753 O O . LEU A 1 99 ? -15.181 3.925 5.533 1.00 83.69 99 LEU A O 1
ATOM 757 N N . THR A 1 100 ? -16.013 2.011 4.724 1.00 75.81 100 THR A N 1
ATOM 758 C CA . THR A 1 100 ? -17.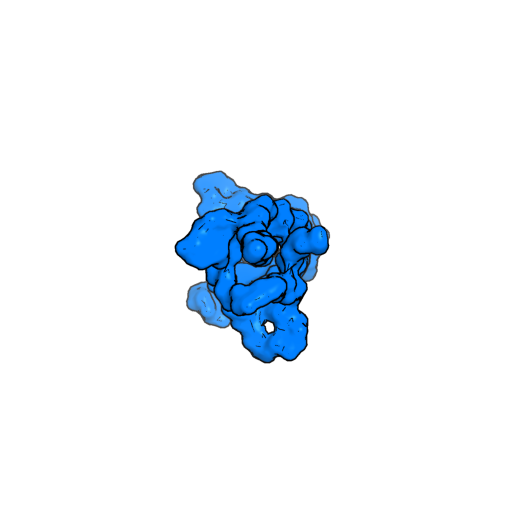307 2.142 5.391 1.00 75.81 100 THR A CA 1
ATOM 759 C C . THR A 1 100 ? -17.420 1.101 6.493 1.00 75.81 100 THR A C 1
ATOM 761 O O . THR A 1 100 ? -17.767 -0.048 6.228 1.00 75.81 100 THR A O 1
ATOM 764 N N . PHE A 1 101 ? -17.162 1.506 7.738 1.00 70.88 101 PHE A N 1
ATOM 765 C CA . PHE A 1 101 ? -17.416 0.676 8.914 1.00 70.88 101 PHE A CA 1
ATOM 766 C C . PHE A 1 101 ? -18.602 1.229 9.697 1.00 70.88 101 PHE A C 1
ATOM 768 O O . PHE A 1 101 ? -18.662 2.419 9.997 1.00 70.88 101 PHE A O 1
ATOM 775 N N . GLY A 1 102 ? -19.542 0.356 10.064 1.00 58.34 102 GLY A N 1
ATOM 776 C CA . GLY A 1 102 ? -20.705 0.713 10.885 1.00 58.34 102 GLY A CA 1
ATOM 777 C C . GLY A 1 102 ? -20.394 0.933 12.373 1.00 58.34 102 GLY A C 1
ATOM 778 O O . GLY A 1 102 ? -21.319 0.950 13.179 1.00 58.34 102 GLY A O 1
ATOM 779 N N . GLY A 1 103 ? -19.117 1.041 12.754 1.00 67.81 103 GLY A N 1
ATOM 780 C CA . GLY A 1 103 ? -18.644 1.110 14.137 1.00 67.81 103 GLY A CA 1
ATOM 781 C C . GLY A 1 103 ? -17.149 1.440 14.220 1.00 67.81 103 GLY A C 1
ATOM 782 O O . GLY A 1 103 ? -16.613 2.103 13.333 1.00 67.81 103 GLY A O 1
ATOM 783 N N . THR A 1 104 ? -16.477 0.982 15.281 1.00 69.50 104 THR A N 1
ATOM 784 C CA . THR A 1 104 ? -15.029 1.174 15.480 1.00 69.50 104 THR A CA 1
ATOM 785 C C . THR A 1 104 ? -14.223 0.514 14.364 1.00 69.50 104 THR A C 1
ATOM 787 O O . THR A 1 104 ? -14.513 -0.621 13.981 1.00 69.50 104 THR A O 1
ATOM 790 N N . LEU A 1 105 ? -13.192 1.210 13.876 1.00 75.12 105 LEU A N 1
ATOM 791 C CA . LEU A 1 105 ? -12.264 0.663 12.893 1.00 75.12 105 LEU A CA 1
ATOM 792 C C . LEU A 1 105 ? -11.546 -0.565 13.485 1.00 75.12 105 LEU A C 1
ATOM 794 O O . LEU A 1 105 ? -10.876 -0.428 14.512 1.00 75.12 105 LEU A O 1
ATOM 798 N N . PRO A 1 106 ? -11.644 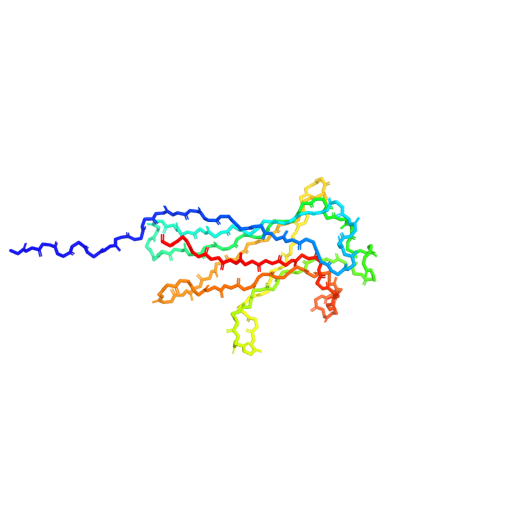-1.756 12.872 1.00 82.88 106 PRO A N 1
ATOM 799 C CA . PRO A 1 106 ? -10.806 -2.875 13.274 1.00 82.88 106 PRO A CA 1
ATOM 800 C C . PRO A 1 106 ? -9.342 -2.596 12.910 1.00 82.88 106 PRO A C 1
ATOM 802 O O . PRO A 1 106 ? -9.044 -1.825 12.001 1.00 82.88 106 PRO A O 1
ATOM 805 N N . THR A 1 107 ? -8.402 -3.266 13.575 1.00 87.56 107 THR A N 1
ATOM 806 C CA . THR A 1 107 ? -7.006 -3.263 13.119 1.00 87.56 107 THR A CA 1
ATOM 807 C C . THR A 1 107 ? -6.930 -3.889 11.730 1.00 87.56 107 THR A C 1
ATOM 809 O O . THR A 1 107 ? -7.266 -5.060 11.565 1.00 87.56 107 THR A O 1
ATOM 812 N N . ILE A 1 108 ? -6.452 -3.131 10.748 1.00 90.25 108 ILE A N 1
ATOM 813 C CA . ILE A 1 108 ? -6.305 -3.577 9.361 1.00 90.25 108 ILE A CA 1
ATOM 814 C C . ILE A 1 108 ? -4.814 -3.718 9.062 1.00 90.25 108 ILE A C 1
ATOM 816 O O . ILE A 1 108 ? -4.026 -2.824 9.361 1.00 90.25 108 ILE A O 1
ATOM 820 N N . ASN A 1 109 ? -4.402 -4.825 8.460 1.00 93.81 109 ASN A N 1
ATOM 821 C CA . ASN A 1 109 ? -3.064 -4.952 7.900 1.00 93.81 109 ASN A CA 1
ATOM 822 C C . ASN A 1 109 ? -3.022 -4.265 6.534 1.00 93.81 109 ASN A C 1
ATOM 824 O O . ASN A 1 109 ? -3.914 -4.461 5.711 1.00 93.81 109 ASN A O 1
ATOM 828 N N . ALA A 1 110 ? -1.970 -3.494 6.289 1.00 95.19 110 ALA A N 1
ATOM 829 C CA . ALA A 1 110 ? -1.694 -2.899 4.991 1.00 95.19 110 ALA A CA 1
ATOM 830 C C . ALA A 1 110 ? -0.455 -3.557 4.388 1.00 95.19 110 ALA A C 1
ATOM 832 O O . ALA A 1 110 ? 0.592 -3.628 5.035 1.00 95.19 110 ALA A O 1
ATOM 833 N N . PHE A 1 111 ? -0.568 -4.001 3.140 1.00 95.94 111 PHE A N 1
ATOM 834 C CA . PHE A 1 111 ? 0.523 -4.609 2.385 1.00 95.94 111 PHE A CA 1
ATOM 835 C C . PHE A 1 111 ? 0.672 -3.906 1.047 1.00 95.94 111 PHE A C 1
ATOM 837 O O . PHE A 1 111 ? -0.323 -3.736 0.357 1.00 95.94 111 PHE A O 1
ATOM 844 N N . ILE A 1 112 ? 1.892 -3.558 0.645 1.00 96.50 112 ILE A N 1
ATOM 845 C CA . ILE A 1 112 ? 2.170 -3.053 -0.706 1.00 96.50 112 ILE A CA 1
ATOM 846 C C . ILE A 1 112 ? 2.953 -4.112 -1.471 1.00 96.50 112 ILE A C 1
ATOM 848 O O . ILE A 1 112 ? 3.902 -4.705 -0.943 1.00 96.50 112 ILE A O 1
ATOM 852 N N . ARG A 1 113 ? 2.531 -4.355 -2.713 1.00 96.50 113 ARG A N 1
ATOM 853 C CA . ARG A 1 113 ? 3.075 -5.361 -3.627 1.00 96.50 113 ARG A CA 1
ATOM 854 C C . ARG A 1 113 ? 3.205 -4.759 -5.031 1.00 96.50 113 ARG A C 1
ATOM 856 O O . ARG A 1 113 ? 2.340 -3.981 -5.430 1.00 96.50 113 ARG A O 1
ATOM 863 N N . PRO A 1 114 ? 4.237 -5.113 -5.811 1.00 96.31 114 PRO A N 1
ATOM 864 C CA . PRO A 1 114 ? 4.249 -4.815 -7.235 1.00 96.31 114 PRO A CA 1
ATOM 865 C C . PRO A 1 114 ? 3.233 -5.713 -7.957 1.00 96.31 114 PRO A C 1
ATOM 867 O O . PRO A 1 114 ? 2.959 -6.837 -7.525 1.00 96.31 114 PRO A O 1
ATOM 870 N N . GLN A 1 115 ? 2.656 -5.225 -9.046 1.00 96.19 115 GLN A N 1
ATOM 871 C CA . GLN A 1 115 ? 1.633 -5.913 -9.825 1.00 96.19 115 GLN A CA 1
ATOM 872 C C . GLN A 1 115 ? 1.888 -5.723 -11.321 1.00 96.19 115 GLN A C 1
ATOM 874 O O . GLN A 1 115 ? 2.506 -4.747 -11.729 1.00 96.19 115 GLN A O 1
ATOM 879 N N . LEU A 1 116 ? 1.448 -6.694 -12.124 1.00 95.12 116 LEU A N 1
ATOM 880 C CA . LEU A 1 116 ? 1.451 -6.635 -13.584 1.00 95.12 116 LEU A CA 1
ATOM 881 C C . LEU A 1 116 ? 0.018 -6.767 -14.098 1.00 95.12 116 LEU A C 1
ATOM 883 O O . LEU A 1 116 ? -0.634 -7.789 -13.830 1.00 95.12 116 LEU A O 1
ATOM 887 N N . ASN A 1 117 ? -0.440 -5.783 -14.877 1.00 90.31 117 ASN A N 1
ATOM 888 C CA . ASN A 1 117 ? -1.735 -5.791 -15.570 1.00 90.31 117 ASN A CA 1
ATOM 889 C C . ASN A 1 117 ? -2.942 -6.141 -14.671 1.00 90.31 117 ASN A C 1
ATOM 891 O O . ASN A 1 117 ? -3.881 -6.791 -15.126 1.00 90.31 117 ASN A O 1
ATOM 895 N N . GLY A 1 118 ? -2.908 -5.806 -13.377 1.00 86.19 118 GLY A N 1
ATOM 896 C CA . GLY A 1 118 ? -4.001 -6.126 -12.447 1.00 86.19 118 GLY A CA 1
ATOM 897 C C . GLY A 1 118 ? -4.188 -7.618 -12.115 1.00 86.19 118 GLY A C 1
ATOM 898 O O . GLY A 1 118 ? -5.103 -7.962 -11.377 1.00 86.19 118 GLY A O 1
ATOM 899 N N . VAL A 1 119 ? -3.355 -8.522 -12.647 1.00 87.31 119 VAL A N 1
ATOM 900 C CA . VAL A 1 119 ? -3.567 -9.981 -12.532 1.00 87.31 119 VAL A CA 1
ATOM 901 C C . VAL A 1 119 ? -2.475 -10.649 -11.713 1.00 87.31 119 VAL A C 1
ATOM 903 O O . VAL A 1 119 ? -2.751 -11.465 -10.835 1.00 87.31 119 VAL A O 1
ATOM 906 N N . ARG A 1 120 ? -1.211 -10.339 -12.007 1.00 92.56 120 ARG A N 1
ATOM 907 C CA . ARG A 1 120 ? -0.083 -11.000 -11.353 1.00 92.56 120 ARG A CA 1
ATOM 908 C C . ARG A 1 120 ? 0.452 -10.107 -10.251 1.00 92.56 120 ARG A C 1
ATOM 910 O O . ARG A 1 120 ? 1.004 -9.053 -10.540 1.00 92.56 120 ARG A O 1
ATOM 917 N N . VAL A 1 121 ? 0.337 -10.569 -9.012 1.00 94.25 121 VAL A N 1
ATOM 918 C CA . VAL A 1 121 ? 0.842 -9.866 -7.830 1.00 94.25 121 VAL A CA 1
ATOM 919 C C . VAL A 1 121 ? 2.191 -10.456 -7.416 1.00 94.25 121 VAL A C 1
ATOM 921 O O . VAL A 1 121 ? 2.383 -11.675 -7.420 1.00 94.25 121 VAL A O 1
ATOM 924 N N . GLY A 1 122 ? 3.143 -9.583 -7.112 1.00 94.56 122 GLY A N 1
ATOM 925 C CA . GLY A 1 122 ? 4.474 -9.926 -6.634 1.00 94.56 122 GLY A CA 1
ATOM 926 C C . GLY A 1 122 ? 4.571 -10.070 -5.110 1.00 94.56 122 GLY A C 1
ATOM 927 O O . GLY A 1 122 ? 3.560 -10.138 -4.407 1.00 94.56 122 GLY A O 1
ATOM 928 N N . PRO A 1 123 ? 5.802 -10.151 -4.577 1.00 95.12 123 PRO A N 1
ATOM 929 C CA . PRO A 1 123 ? 6.030 -10.273 -3.140 1.00 95.12 123 PRO A CA 1
ATOM 930 C C . PRO A 1 123 ? 5.621 -9.001 -2.383 1.00 95.12 123 PRO A C 1
ATOM 932 O O . PRO A 1 123 ? 5.605 -7.906 -2.940 1.00 95.12 123 PRO A O 1
ATOM 935 N N . VAL A 1 124 ? 5.342 -9.137 -1.085 1.00 96.38 124 VAL A N 1
ATOM 936 C CA . VAL A 1 124 ? 5.170 -7.980 -0.190 1.00 96.38 124 VAL A CA 1
ATOM 937 C C . VAL A 1 124 ? 6.501 -7.250 -0.065 1.00 96.38 124 VAL A C 1
ATOM 939 O O . VAL A 1 124 ? 7.516 -7.877 0.246 1.00 96.38 124 VAL A O 1
ATOM 942 N N . ILE A 1 125 ? 6.475 -5.937 -0.293 1.00 96.25 125 ILE A N 1
ATOM 943 C CA . ILE A 1 125 ? 7.648 -5.061 -0.187 1.00 96.25 125 ILE A CA 1
ATOM 944 C C . ILE A 1 125 ? 7.532 -4.051 0.953 1.00 96.25 125 ILE A C 1
ATOM 946 O O . ILE A 1 125 ? 8.547 -3.684 1.532 1.00 96.25 125 ILE A O 1
ATOM 950 N N . LEU A 1 126 ? 6.313 -3.651 1.321 1.00 96.56 126 LEU A N 1
ATOM 951 C CA . LEU A 1 126 ? 6.037 -2.867 2.523 1.00 96.56 126 LEU A CA 1
ATOM 952 C C . LEU A 1 126 ? 4.878 -3.509 3.278 1.00 96.56 126 LEU A C 1
ATOM 954 O O . LEU A 1 126 ? 3.907 -3.949 2.657 1.00 96.56 126 LEU A O 1
ATOM 958 N N . GLN A 1 127 ? 4.965 -3.541 4.604 1.00 96.00 127 GLN A N 1
ATOM 959 C CA . GLN A 1 127 ? 3.877 -4.015 5.455 1.00 96.00 127 GLN A CA 1
ATOM 960 C C . GLN A 1 127 ? 3.713 -3.154 6.702 1.00 96.00 127 GLN A C 1
ATOM 962 O O . GLN A 1 127 ? 4.684 -2.649 7.255 1.00 96.00 127 GLN A O 1
ATOM 967 N N . GLY A 1 128 ? 2.491 -3.050 7.199 1.00 93.94 128 GLY A N 1
ATOM 968 C CA . GLY A 1 128 ? 2.213 -2.418 8.479 1.00 93.94 128 GLY A CA 1
ATOM 969 C C . GLY A 1 128 ? 0.741 -2.518 8.826 1.00 93.94 128 GLY A C 1
ATOM 970 O O . GLY A 1 128 ? 0.046 -3.431 8.376 1.00 93.94 128 GLY A O 1
ATOM 971 N N . ARG A 1 129 ? 0.263 -1.593 9.655 1.00 92.88 129 ARG A N 1
ATOM 972 C CA . ARG A 1 129 ? -1.115 -1.603 10.146 1.00 92.88 129 ARG A CA 1
ATOM 973 C C . ARG A 1 129 ? -1.766 -0.247 9.999 1.00 92.88 129 ARG A C 1
ATOM 975 O O . ARG A 1 129 ? -1.106 0.768 10.157 1.00 92.88 129 ARG A O 1
ATOM 982 N N . VAL A 1 130 ? -3.070 -0.266 9.787 1.00 88.50 130 VAL A N 1
ATOM 983 C CA . VAL A 1 130 ? -3.967 0.873 9.903 1.00 88.50 130 VAL A CA 1
ATOM 984 C C . VAL A 1 130 ? -4.793 0.643 11.162 1.00 88.50 130 VAL A C 1
ATOM 986 O O . VAL A 1 130 ? -5.497 -0.362 11.278 1.00 88.50 130 VAL A O 1
ATOM 989 N N . VAL A 1 131 ? -4.668 1.554 12.119 1.00 86.62 131 VAL A N 1
ATOM 990 C CA . VAL A 1 131 ? -5.421 1.539 13.377 1.00 86.62 131 VAL A CA 1
ATOM 991 C C . VAL A 1 131 ? -6.039 2.911 13.610 1.00 86.62 131 VAL A C 1
ATOM 993 O O . VAL A 1 131 ? -5.462 3.925 13.204 1.00 86.62 131 VAL A O 1
ATOM 996 N N . SER A 1 132 ? -7.205 2.945 14.256 1.00 75.25 132 SER A N 1
ATOM 997 C CA . SER A 1 132 ? -7.752 4.186 14.803 1.00 75.25 132 SER A CA 1
ATOM 998 C C . SER A 1 132 ? -6.963 4.609 16.042 1.00 75.25 132 SER A C 1
ATOM 1000 O O . SER A 1 132 ? -6.363 3.766 16.708 1.00 75.25 132 SER A O 1
ATOM 1002 N N . 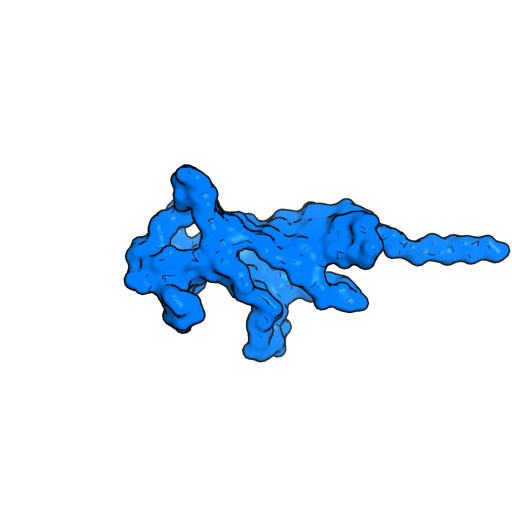ALA A 1 133 ? -6.974 5.905 16.363 1.00 65.31 133 ALA A N 1
ATOM 1003 C CA . ALA A 1 133 ? -6.522 6.375 17.668 1.00 65.31 133 ALA A CA 1
ATOM 1004 C C . ALA A 1 133 ? -7.363 5.706 18.774 1.00 65.31 133 ALA A C 1
ATOM 1006 O O . ALA A 1 133 ? -8.580 5.580 18.615 1.00 65.31 133 ALA A O 1
ATOM 1007 N N . GLU A 1 134 ? -6.696 5.234 19.832 1.00 53.03 134 GLU A N 1
ATOM 1008 C CA . GLU A 1 134 ? -7.332 4.709 21.053 1.00 53.03 134 GLU A CA 1
ATOM 1009 C C . GLU A 1 134 ? -7.999 5.819 21.874 1.00 53.03 134 GLU A C 1
ATOM 1011 O O . GLU A 1 134 ? -7.430 6.936 21.940 1.00 53.03 134 GLU A O 1
#

Foldseek 3Di:
DDDPCPDQPDKDKDKKKWAFDDPQNPPPKIKIWIWIWDSDVVIWIKIKIKIFQDDQLCVQPPFHFKKKFKAAPPDPDTQDIWTWDADPVRRMTMTMDIDDDPDADGKIKMFMFTHHPVPDTHDTGIIDIDHDDD

Radius of gyration: 16.61 Å; chains: 1; bounding box: 52×31×45 Å

Sequence (134 aa):
MEQMNCCEPTPFITTNVLEPVGPASQLFISGVSIFEITIFEPPLQRVTLVAINLPDPDTFGPFDQYVATLEIPGESAPQEEIVLLPTPDEAVWAGSTLLTFGGTLPTINAFIRPQLNGVRVGPVILQGRVVSAE

Secondary structure (DSSP, 8-state):
-----------EEEEEEEEE-GGGTTSS-EEEEEEEE-SSSSPPEEEEEEEES---GGGGSS--EEEEEEE-TT-SS-SEEEEEEE-TTSSEEEEEEEE--SSSPPPEEEEEEEEETTTEE----EEEEE----